Protein AF-A0AAU4C710-F1 (afdb_monomer_lite)

Sequence (71 aa):
MPLFTIHGRDTRELATRRRVVVSEGPSDKVRVRSEGLRVVDGGAAISAVYEDELRRTDDRWRIARHAIHVK

Radius of gyration: 12.86 Å; chains: 1; bounding box: 29×20×36 Å

Foldseek 3Di:
DDDDDDDDPDPQPPWPWPPWDWDDDPDQKIWIWTWTWHQDPPRDIFIKIKIFIWGDDPPDIDTPDIDIDTD

pLDDT: mean 77.63, std 17.46, range [34.28, 93.0]

Secondary structure (DSSP, 8-state):
--------S-TT-----EEEEEEE-SSSEEEEEEEEEEEPTTS-EEEEEEEEEEEE-SSSEEEEEEEEEE-

Structure (mmCIF, N/CA/C/O backbone):
data_AF-A0AAU4C710-F1
#
_entry.id   AF-A0AAU4C710-F1
#
loop_
_atom_site.group_PDB
_atom_site.id
_atom_site.type_symbol
_atom_site.label_atom_id
_atom_site.label_alt_id
_atom_site.label_comp_id
_atom_site.label_asym_id
_atom_site.label_entity_id
_atom_site.label_seq_id
_atom_site.pdbx_PDB_ins_code
_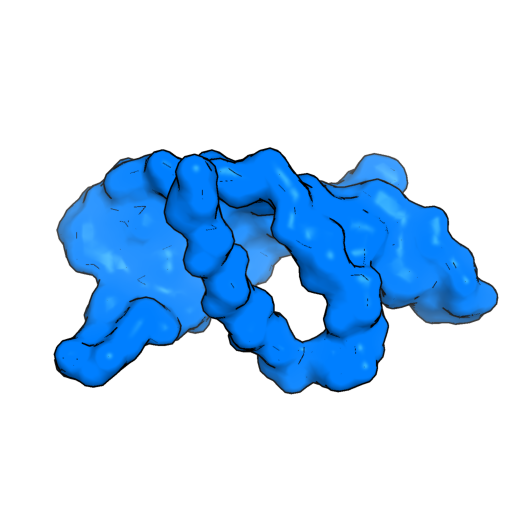atom_site.Cartn_x
_atom_site.Cartn_y
_atom_site.Cartn_z
_atom_site.occupancy
_atom_site.B_iso_or_equiv
_atom_site.auth_seq_id
_atom_site.auth_comp_id
_atom_site.auth_asym_id
_atom_site.auth_atom_id
_atom_site.pdbx_PDB_model_num
ATOM 1 N N . MET A 1 1 ? 8.949 -12.469 15.700 1.00 35.44 1 MET A N 1
ATOM 2 C CA . MET A 1 1 ? 8.488 -11.346 14.853 1.00 35.44 1 MET A CA 1
ATOM 3 C C . MET A 1 1 ? 7.147 -11.738 14.253 1.00 35.44 1 MET A C 1
ATOM 5 O O . MET A 1 1 ? 7.115 -12.781 13.612 1.00 35.44 1 MET A O 1
ATOM 9 N N . PRO A 1 2 ? 6.048 -11.004 14.489 1.00 34.28 2 PRO A N 1
ATOM 10 C CA . PRO A 1 2 ? 4.782 -11.309 13.831 1.00 34.28 2 PRO A CA 1
ATOM 11 C C . PRO A 1 2 ? 4.863 -10.967 12.335 1.00 34.28 2 PRO A C 1
ATOM 13 O O . PRO A 1 2 ? 5.330 -9.893 11.956 1.00 34.28 2 PRO A O 1
ATOM 16 N N . LEU A 1 3 ? 4.442 -11.914 11.496 1.00 37.19 3 LEU A N 1
ATOM 17 C CA . LEU A 1 3 ? 4.305 -11.757 10.051 1.00 37.19 3 LEU A CA 1
ATOM 18 C C . LEU A 1 3 ? 2.909 -11.191 9.772 1.00 37.19 3 LEU A C 1
ATOM 20 O O . LEU A 1 3 ? 1.912 -11.864 10.020 1.00 37.19 3 LEU A O 1
ATOM 24 N N . PHE A 1 4 ? 2.832 -9.959 9.276 1.00 42.25 4 PHE A N 1
ATOM 25 C CA . PHE A 1 4 ? 1.576 -9.373 8.810 1.00 42.25 4 PHE A CA 1
ATOM 26 C C . PHE A 1 4 ? 1.532 -9.452 7.286 1.00 42.25 4 PHE A C 1
ATOM 28 O O . PHE A 1 4 ? 2.383 -8.876 6.609 1.00 42.25 4 PHE A O 1
ATOM 35 N N . THR A 1 5 ? 0.543 -10.158 6.743 1.00 47.31 5 THR A N 1
ATOM 36 C CA . THR A 1 5 ? 0.310 -10.229 5.297 1.00 47.31 5 THR A CA 1
ATOM 37 C C . THR A 1 5 ? -0.752 -9.206 4.914 1.00 47.31 5 THR A C 1
ATOM 39 O O . THR A 1 5 ? -1.923 -9.343 5.263 1.00 47.31 5 THR A O 1
ATOM 42 N N . ILE A 1 6 ? -0.342 -8.160 4.197 1.00 52.78 6 ILE A N 1
ATOM 43 C CA . ILE A 1 6 ? -1.261 -7.187 3.601 1.00 52.78 6 ILE A CA 1
ATOM 44 C C . ILE A 1 6 ? -1.589 -7.688 2.195 1.00 52.78 6 ILE A C 1
ATOM 46 O O . ILE A 1 6 ? -0.743 -7.645 1.307 1.00 52.78 6 ILE A O 1
ATOM 50 N N . HIS A 1 7 ? -2.808 -8.184 1.986 1.00 52.38 7 HIS A N 1
ATOM 51 C CA . HIS A 1 7 ? -3.272 -8.574 0.655 1.00 52.38 7 HIS A CA 1
ATOM 52 C C . HIS A 1 7 ? -3.620 -7.316 -0.159 1.00 52.38 7 HIS A C 1
ATOM 54 O O . HIS A 1 7 ? -4.705 -6.746 -0.012 1.00 52.38 7 HIS A O 1
ATOM 60 N N . GLY A 1 8 ? -2.678 -6.863 -0.992 1.00 43.12 8 GLY A N 1
ATOM 61 C CA . GLY A 1 8 ? -2.928 -5.867 -2.037 1.00 43.12 8 GLY A CA 1
ATOM 62 C C . GLY A 1 8 ? -3.903 -6.411 -3.089 1.00 43.12 8 GLY A C 1
ATOM 63 O O . GLY A 1 8 ? -3.928 -7.609 -3.359 1.00 43.12 8 GLY A O 1
ATOM 64 N N . ARG A 1 9 ? -4.745 -5.543 -3.663 1.00 48.28 9 ARG A N 1
ATOM 65 C CA . ARG A 1 9 ? -5.797 -5.927 -4.629 1.00 48.28 9 ARG A CA 1
ATOM 66 C C . ARG A 1 9 ? -5.289 -6.225 -6.047 1.00 48.28 9 ARG A C 1
ATOM 68 O O . ARG A 1 9 ? -6.106 -6.590 -6.885 1.00 48.28 9 ARG A O 1
ATOM 75 N N . ASP A 1 10 ? -4.000 -6.059 -6.332 1.00 47.72 10 ASP A N 1
ATOM 76 C CA . ASP A 1 10 ? -3.482 -6.092 -7.701 1.00 47.72 10 ASP A CA 1
ATOM 77 C C . ASP A 1 10 ? -2.447 -7.209 -7.889 1.00 47.72 10 ASP A C 1
ATOM 79 O O . ASP A 1 10 ? -1.396 -7.234 -7.249 1.00 47.72 10 ASP A O 1
ATOM 83 N N . THR A 1 11 ? -2.747 -8.153 -8.780 1.00 43.69 11 THR A N 1
ATOM 84 C CA . THR A 1 11 ? -1.913 -9.323 -9.098 1.00 43.69 11 THR A CA 1
ATOM 85 C C . THR A 1 11 ? -0.616 -8.982 -9.843 1.00 43.69 11 THR A C 1
ATOM 87 O O . THR A 1 11 ? 0.156 -9.888 -10.146 1.00 43.69 11 THR A O 1
ATOM 90 N N . ARG A 1 12 ? -0.340 -7.700 -10.135 1.00 46.03 12 ARG A N 1
ATOM 91 C CA . ARG A 1 12 ? 0.964 -7.233 -10.648 1.00 46.03 12 ARG A CA 1
ATOM 92 C C . ARG A 1 12 ? 1.937 -6.813 -9.541 1.00 46.03 12 ARG A C 1
ATOM 94 O O . ARG A 1 12 ? 3.082 -6.466 -9.826 1.00 46.03 12 ARG A O 1
ATOM 101 N N . GLU A 1 13 ? 1.515 -6.861 -8.279 1.00 51.88 13 GLU A N 1
ATOM 102 C CA . GLU A 1 13 ? 2.360 -6.566 -7.125 1.00 51.88 13 GLU A CA 1
ATOM 103 C C . GLU A 1 13 ? 3.074 -7.852 -6.651 1.00 51.88 13 GLU A C 1
ATOM 105 O O . GLU A 1 13 ? 2.639 -8.522 -5.719 1.00 51.88 13 GLU A O 1
ATOM 110 N N . LEU A 1 14 ? 4.218 -8.202 -7.257 1.00 48.56 14 LEU A N 1
ATOM 111 C CA . LEU A 1 14 ? 5.214 -9.078 -6.608 1.00 48.56 14 LEU A CA 1
ATOM 112 C C . LEU A 1 14 ? 5.904 -8.303 -5.465 1.00 48.56 14 LEU A C 1
ATOM 114 O O . LEU A 1 14 ? 7.122 -8.145 -5.451 1.00 48.56 14 LEU A O 1
ATOM 118 N N . ALA A 1 15 ? 5.145 -7.737 -4.525 1.00 54.88 15 ALA A N 1
ATOM 119 C CA . ALA A 1 15 ? 5.719 -6.982 -3.419 1.00 54.88 15 ALA A CA 1
ATOM 120 C C . ALA A 1 15 ? 5.724 -7.830 -2.158 1.00 54.88 15 ALA A C 1
ATOM 122 O O . ALA A 1 15 ? 4.804 -7.804 -1.340 1.00 54.88 15 ALA A O 1
ATOM 123 N N . THR A 1 16 ? 6.842 -8.509 -1.935 1.00 68.81 16 THR A N 1
ATOM 124 C CA . THR A 1 16 ? 7.259 -8.771 -0.560 1.00 68.81 16 THR A CA 1
ATOM 125 C C . THR A 1 16 ? 7.494 -7.413 0.106 1.00 68.81 16 THR A C 1
ATOM 127 O O . THR A 1 16 ? 8.519 -6.765 -0.124 1.00 68.81 16 THR A O 1
ATOM 130 N N . ARG A 1 17 ? 6.522 -6.953 0.902 1.00 76.94 17 ARG A N 1
ATOM 131 C CA . ARG A 1 17 ? 6.660 -5.754 1.736 1.00 76.94 17 ARG A CA 1
ATOM 132 C C . ARG A 1 17 ? 7.424 -6.122 3.008 1.00 76.94 17 ARG A C 1
ATOM 134 O O . ARG A 1 17 ? 7.123 -7.111 3.672 1.00 76.94 17 ARG A O 1
ATOM 141 N N . ARG A 1 18 ? 8.436 -5.331 3.343 1.00 83.19 18 ARG A N 1
ATOM 142 C CA . ARG A 1 18 ? 9.317 -5.493 4.505 1.00 83.19 18 ARG A CA 1
ATOM 143 C C . ARG A 1 18 ? 9.314 -4.228 5.355 1.00 83.19 18 ARG A C 1
ATOM 145 O O . ARG A 1 18 ? 8.799 -3.194 4.940 1.00 83.19 18 ARG A O 1
ATOM 152 N N . ARG A 1 19 ? 9.914 -4.316 6.549 1.00 88.44 19 ARG A N 1
ATOM 153 C CA . ARG A 1 19 ? 9.994 -3.200 7.513 1.00 88.44 19 ARG A CA 1
ATOM 154 C C . ARG A 1 19 ? 8.613 -2.592 7.790 1.00 88.44 19 ARG A C 1
ATOM 156 O O . ARG A 1 19 ? 8.427 -1.385 7.714 1.00 88.44 19 ARG A O 1
ATOM 163 N N . VAL A 1 20 ? 7.642 -3.462 8.069 1.00 87.88 20 VAL A N 1
ATOM 164 C CA . VAL A 1 20 ? 6.279 -3.049 8.404 1.00 87.88 20 VAL A CA 1
ATOM 165 C C . VAL A 1 20 ? 6.301 -2.374 9.772 1.00 87.88 20 VAL A C 1
ATOM 167 O O . VAL A 1 20 ? 6.621 -3.006 10.777 1.00 87.88 20 VAL A O 1
ATOM 170 N N . VAL A 1 21 ? 5.965 -1.091 9.792 1.00 9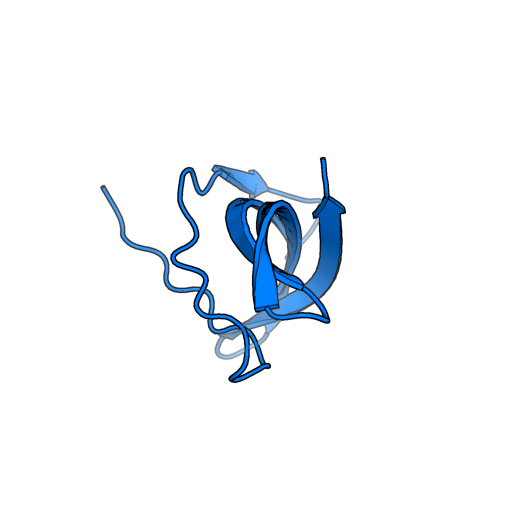0.38 21 VAL A N 1
ATOM 171 C CA . VAL A 1 21 ? 5.775 -0.292 10.998 1.00 90.38 21 VAL A CA 1
ATOM 172 C C . VAL A 1 21 ? 4.297 0.042 11.096 1.00 90.38 21 VAL A C 1
ATOM 174 O O . VAL A 1 21 ? 3.713 0.582 10.157 1.00 90.38 21 VAL A O 1
ATOM 177 N N . VAL A 1 22 ? 3.704 -0.293 12.235 1.00 91.00 22 VAL A N 1
ATOM 178 C CA . VAL A 1 22 ? 2.295 -0.050 12.535 1.00 91.00 22 VAL A CA 1
ATOM 179 C C . VAL A 1 22 ? 2.224 1.003 13.631 1.00 91.00 22 VAL A C 1
ATOM 181 O O . VAL A 1 22 ? 2.898 0.870 14.651 1.00 91.00 22 VAL A O 1
ATOM 184 N N . SER A 1 23 ? 1.426 2.043 13.420 1.00 92.00 23 SER A N 1
ATOM 185 C CA . SER A 1 23 ? 1.159 3.077 14.414 1.00 92.00 23 SER A CA 1
ATOM 186 C C . SER A 1 23 ? -0.338 3.324 14.557 1.00 92.00 23 SER A C 1
ATOM 188 O O . SER A 1 23 ? -1.101 3.252 13.591 1.00 92.00 23 SER A O 1
ATOM 190 N N . GLU A 1 24 ? -0.767 3.600 15.784 1.00 88.31 24 GLU A N 1
ATOM 191 C CA . GLU A 1 24 ? -2.158 3.932 16.078 1.00 88.31 24 GLU A CA 1
ATOM 192 C C . GLU A 1 24 ? -2.510 5.293 15.463 1.00 88.31 24 GLU A C 1
ATOM 194 O O . GLU 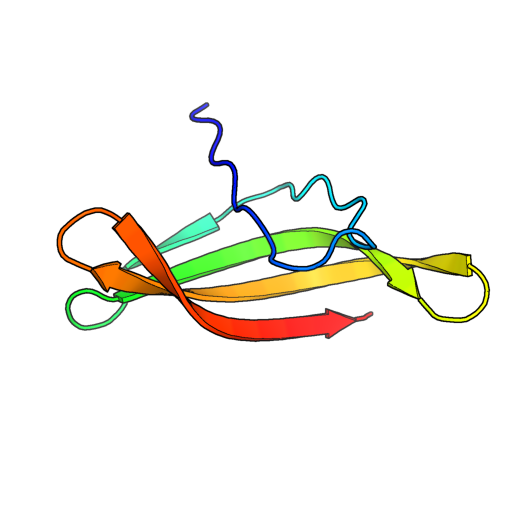A 1 24 ? -1.746 6.259 15.538 1.00 88.31 24 GLU A O 1
ATOM 199 N N . GLY A 1 25 ? -3.657 5.353 14.789 1.00 79.50 25 GLY A N 1
ATOM 200 C CA . GLY A 1 25 ? -4.268 6.592 14.327 1.00 79.50 25 GLY A CA 1
ATOM 201 C C . GLY A 1 25 ? -5.378 7.044 15.281 1.00 79.50 25 GLY A C 1
ATOM 202 O O . GLY A 1 25 ? -5.715 6.339 16.228 1.00 79.50 25 GLY A O 1
ATOM 203 N N . PRO A 1 26 ? -5.982 8.217 15.045 1.00 79.00 26 PRO A N 1
ATOM 204 C CA . PRO A 1 26 ? -7.179 8.613 15.778 1.00 79.00 26 PRO A CA 1
ATOM 205 C C . PRO A 1 26 ? -8.348 7.657 15.473 1.00 79.00 26 PRO A C 1
ATOM 207 O O . PRO A 1 26 ? -8.600 7.34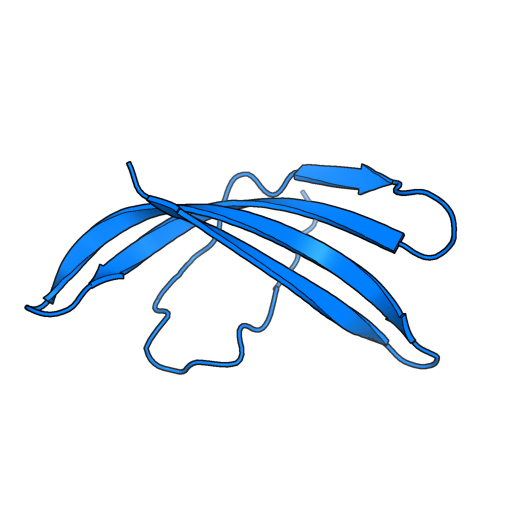2 14.305 1.00 79.00 26 PRO A O 1
ATOM 210 N N . SER A 1 27 ? -9.087 7.257 16.517 1.00 78.88 27 SER A N 1
ATOM 211 C CA . SER A 1 27 ? -10.217 6.304 16.453 1.00 78.88 27 SER A CA 1
ATOM 212 C C . SER A 1 27 ? -9.797 4.889 15.995 1.00 78.88 27 SER A C 1
ATOM 214 O O . SER A 1 27 ? -8.664 4.483 16.219 1.00 78.88 27 SER A O 1
ATOM 216 N N . ASP A 1 28 ? -10.688 4.132 15.336 1.00 81.19 28 ASP A N 1
ATOM 217 C CA . ASP A 1 28 ? -10.459 2.761 14.826 1.00 81.19 28 ASP A CA 1
ATOM 218 C C . ASP A 1 28 ? -9.560 2.693 13.574 1.00 81.19 28 ASP A C 1
ATOM 220 O O . ASP A 1 28 ? -9.767 1.875 12.661 1.00 81.19 28 ASP A O 1
ATOM 224 N N . LYS A 1 29 ? -8.594 3.610 13.484 1.00 83.88 29 LYS A N 1
ATOM 225 C CA . LYS A 1 29 ? -7.673 3.735 12.360 1.00 83.88 29 LYS A CA 1
ATOM 226 C C . LYS A 1 29 ? -6.272 3.336 12.776 1.00 83.88 29 LYS A C 1
ATOM 228 O O . LYS A 1 29 ? -5.788 3.697 13.840 1.00 83.88 29 LYS A O 1
ATOM 233 N N . VAL A 1 30 ? -5.587 2.653 11.876 1.00 91.50 30 VAL A N 1
ATOM 234 C CA . VAL A 1 30 ? -4.189 2.266 12.027 1.00 91.50 30 VAL A CA 1
ATOM 235 C C . VAL A 1 30 ? -3.431 2.755 10.806 1.00 91.50 30 VAL A C 1
ATOM 237 O O . VAL A 1 30 ? -3.889 2.585 9.679 1.00 91.50 30 VAL A O 1
ATOM 240 N N . ARG A 1 31 ? -2.270 3.366 11.016 1.00 91.88 31 ARG A N 1
ATOM 241 C CA . ARG A 1 31 ? -1.353 3.732 9.939 1.00 91.88 31 ARG A CA 1
ATOM 242 C C . ARG A 1 31 ? -0.299 2.649 9.805 1.00 91.88 31 ARG A C 1
ATOM 244 O O . ARG A 1 31 ? 0.288 2.213 10.791 1.00 91.88 31 ARG A O 1
ATOM 251 N N . VAL A 1 32 ? -0.060 2.215 8.577 1.00 92.06 32 VAL A N 1
ATOM 252 C CA . VAL A 1 32 ? 0.953 1.216 8.263 1.00 92.06 32 VAL A CA 1
ATOM 253 C C . VAL A 1 32 ? 1.917 1.803 7.256 1.00 92.06 32 VAL A C 1
ATOM 255 O O . VAL A 1 32 ? 1.521 2.245 6.181 1.00 92.06 32 VAL A O 1
ATOM 258 N N . ARG A 1 33 ? 3.199 1.786 7.606 1.00 92.12 33 ARG A N 1
ATOM 259 C CA . ARG A 1 33 ? 4.288 2.146 6.708 1.00 92.12 33 ARG A CA 1
ATOM 260 C C . ARG A 1 33 ? 5.114 0.908 6.415 1.00 92.12 33 ARG A C 1
ATOM 262 O O . ARG A 1 33 ? 5.460 0.163 7.327 1.00 92.12 33 ARG A O 1
ATOM 269 N N . SER A 1 34 ? 5.429 0.672 5.150 1.00 91.12 34 SER A N 1
ATOM 270 C CA . SER A 1 34 ? 6.283 -0.448 4.749 1.00 91.12 34 SER A CA 1
ATOM 271 C C . SER A 1 34 ? 7.124 -0.102 3.529 1.00 91.12 34 SER A C 1
ATOM 273 O O . SER A 1 34 ? 6.835 0.846 2.803 1.00 91.12 34 SER A O 1
ATOM 275 N N . GLU A 1 35 ? 8.182 -0.871 3.312 1.00 90.12 35 GLU A N 1
ATOM 276 C CA . GLU A 1 35 ? 9.065 -0.746 2.156 1.00 90.12 35 GLU A CA 1
ATOM 277 C C . GLU A 1 35 ? 8.919 -1.979 1.270 1.00 90.12 35 GLU A C 1
ATOM 279 O O . GLU A 1 35 ? 8.816 -3.098 1.769 1.00 90.12 35 GLU A O 1
ATOM 284 N N . GLY A 1 36 ? 8.965 -1.814 -0.045 1.00 88.00 36 GLY A N 1
ATOM 285 C CA . GLY A 1 36 ? 8.936 -2.948 -0.963 1.00 88.00 36 GLY A CA 1
ATOM 286 C C . GLY A 1 36 ? 9.478 -2.605 -2.340 1.00 88.00 36 GLY A C 1
ATOM 287 O O . GLY A 1 36 ? 9.852 -1.466 -2.616 1.00 88.00 36 GLY A O 1
ATOM 288 N N . LEU A 1 37 ? 9.524 -3.621 -3.196 1.00 85.19 37 LEU A N 1
ATOM 289 C CA . LEU A 1 37 ? 9.797 -3.452 -4.616 1.00 85.19 37 LEU A CA 1
ATOM 290 C C . LEU A 1 37 ? 8.479 -3.354 -5.375 1.00 85.19 37 LEU A C 1
ATOM 292 O O . LEU A 1 37 ? 7.493 -3.995 -5.010 1.00 85.19 37 LEU A O 1
ATOM 296 N N . ARG A 1 38 ? 8.476 -2.550 -6.432 1.00 81.00 38 ARG A N 1
ATOM 297 C CA . ARG A 1 38 ? 7.368 -2.447 -7.373 1.00 81.00 38 ARG A CA 1
ATOM 298 C C . ARG A 1 38 ? 7.904 -2.559 -8.787 1.00 81.00 38 ARG A C 1
ATOM 300 O O . ARG A 1 38 ? 8.905 -1.927 -9.111 1.00 81.00 38 ARG A O 1
ATOM 307 N N . VAL A 1 39 ? 7.212 -3.325 -9.621 1.00 82.94 39 VAL A N 1
ATOM 308 C CA . VAL A 1 39 ? 7.446 -3.322 -11.065 1.00 82.94 39 VAL A CA 1
ATOM 309 C C . VAL A 1 39 ? 6.625 -2.190 -11.676 1.00 82.94 39 VAL A C 1
ATOM 311 O O . VAL A 1 39 ? 5.420 -2.101 -11.434 1.00 82.94 39 VAL A O 1
ATOM 314 N N . VAL A 1 40 ? 7.284 -1.301 -12.413 1.00 80.94 40 VAL A N 1
ATOM 315 C CA . VAL A 1 40 ? 6.644 -0.214 -13.166 1.00 80.94 40 VAL A CA 1
ATOM 316 C C . VAL A 1 40 ? 6.512 -0.580 -14.640 1.00 80.94 40 VAL A C 1
ATOM 318 O O . VAL A 1 40 ? 7.045 -1.598 -15.094 1.00 80.94 40 VAL A O 1
ATOM 321 N N . ASP A 1 41 ? 5.789 0.249 -15.389 1.00 81.38 41 ASP A N 1
ATOM 322 C CA . ASP A 1 41 ? 5.642 0.082 -16.832 1.00 81.38 41 ASP A CA 1
ATOM 323 C C . ASP A 1 41 ? 7.018 -0.013 -17.509 1.00 81.38 41 ASP A C 1
ATOM 325 O O . ASP A 1 41 ? 7.954 0.715 -17.177 1.00 81.38 41 ASP A O 1
ATOM 329 N N . GLY A 1 42 ? 7.157 -0.972 -18.425 1.00 81.12 42 GLY A N 1
ATOM 330 C CA . GLY A 1 42 ? 8.445 -1.327 -19.033 1.00 81.12 42 GLY A CA 1
ATOM 331 C C . GLY A 1 42 ? 9.238 -2.401 -18.278 1.00 81.12 42 GLY A C 1
ATOM 332 O O . GLY A 1 42 ? 10.309 -2.787 -18.732 1.00 81.12 42 GLY A O 1
ATOM 333 N N . GLY A 1 43 ? 8.719 -2.926 -17.161 1.00 84.44 43 GLY A N 1
ATOM 334 C CA . GLY A 1 43 ? 9.286 -4.092 -16.471 1.00 84.44 43 GLY A CA 1
ATOM 335 C C . GLY A 1 43 ? 10.440 -3.779 -15.515 1.00 84.44 43 GLY A C 1
ATOM 336 O O . GLY A 1 43 ? 11.013 -4.696 -14.928 1.00 84.44 43 GLY A O 1
ATOM 337 N N . ALA A 1 44 ? 10.775 -2.502 -15.322 1.00 84.75 44 ALA A N 1
ATOM 338 C CA . ALA A 1 44 ? 11.778 -2.091 -14.349 1.00 84.75 44 ALA A CA 1
ATOM 339 C C . ALA A 1 44 ? 11.261 -2.267 -12.912 1.00 84.75 44 ALA A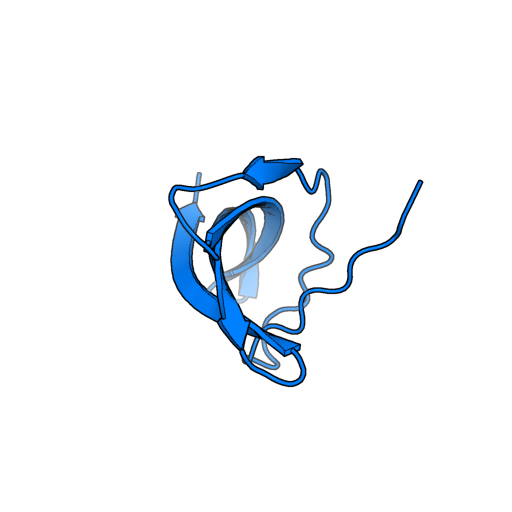 C 1
ATOM 341 O O . ALA A 1 44 ? 10.091 -2.010 -12.624 1.00 84.75 44 ALA A O 1
ATOM 342 N N . ALA A 1 45 ? 12.146 -2.671 -11.998 1.00 86.19 45 ALA A N 1
ATOM 343 C CA . ALA A 1 45 ? 11.847 -2.769 -10.573 1.00 86.19 45 ALA A CA 1
ATOM 344 C C . ALA A 1 45 ? 12.412 -1.558 -9.822 1.00 86.19 45 ALA A C 1
ATOM 346 O O . ALA A 1 45 ? 13.604 -1.265 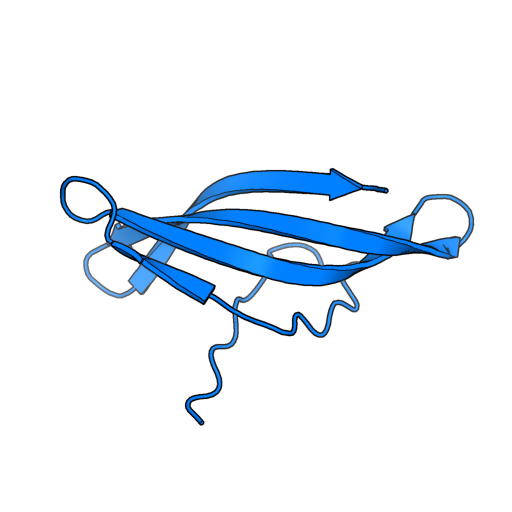-9.915 1.00 86.19 45 ALA A O 1
ATOM 347 N N . ILE A 1 46 ? 11.565 -0.888 -9.044 1.00 83.75 46 ILE A N 1
ATOM 348 C CA . ILE A 1 46 ? 11.931 0.277 -8.232 1.00 83.75 46 ILE A CA 1
ATOM 349 C C . ILE A 1 46 ? 11.616 0.046 -6.755 1.00 83.75 46 ILE A C 1
ATOM 351 O O . ILE A 1 46 ? 10.742 -0.749 -6.400 1.00 83.75 46 ILE A O 1
ATOM 355 N N . SER A 1 47 ? 12.325 0.765 -5.884 1.00 88.06 47 SER A N 1
ATOM 356 C CA . SER A 1 47 ? 12.019 0.795 -4.452 1.00 88.06 47 SER A CA 1
ATOM 357 C C . SER A 1 47 ? 10.867 1.759 -4.173 1.00 88.06 47 SER A C 1
ATOM 359 O O . SER A 1 47 ? 10.870 2.896 -4.643 1.00 88.06 47 SER A O 1
ATOM 361 N N . ALA A 1 48 ? 9.905 1.314 -3.371 1.00 88.38 48 ALA A N 1
ATOM 362 C CA . ALA A 1 48 ? 8.732 2.087 -2.993 1.00 88.38 48 ALA A CA 1
ATOM 363 C C . ALA A 1 48 ? 8.507 2.043 -1.479 1.00 88.38 48 ALA A C 1
ATOM 365 O O . ALA A 1 48 ? 8.737 1.025 -0.818 1.00 88.38 48 ALA A O 1
ATOM 366 N N . VAL A 1 49 ? 8.020 3.159 -0.942 1.00 92.00 49 VAL A N 1
ATOM 367 C CA . VAL A 1 49 ? 7.462 3.248 0.406 1.00 92.00 49 VAL A CA 1
ATOM 368 C C . VAL A 1 49 ? 5.945 3.262 0.280 1.00 92.00 49 VAL A C 1
ATOM 370 O O . VAL A 1 49 ? 5.385 4.089 -0.437 1.00 92.00 49 VAL A O 1
ATOM 373 N N . TYR A 1 50 ? 5.290 2.353 0.988 1.00 89.31 50 TYR A N 1
ATOM 374 C CA . TYR A 1 50 ? 3.840 2.243 1.057 1.00 89.31 50 TYR A CA 1
ATOM 375 C C . TYR A 1 50 ? 3.354 2.849 2.365 1.00 89.31 50 TYR A C 1
ATOM 377 O O . TYR A 1 50 ? 3.868 2.505 3.434 1.00 89.31 50 TYR A O 1
ATOM 385 N N . GLU A 1 51 ? 2.359 3.722 2.274 1.00 93.00 51 GLU A N 1
ATOM 386 C CA . GLU A 1 51 ? 1.667 4.309 3.416 1.00 93.00 51 GLU A CA 1
ATOM 387 C C . GLU A 1 51 ? 0.172 4.008 3.305 1.00 93.00 51 GLU A C 1
ATOM 389 O O . GLU A 1 51 ? -0.535 4.540 2.446 1.00 93.00 51 GLU A O 1
ATOM 394 N N . ASP A 1 52 ? -0.294 3.126 4.185 1.00 91.00 52 ASP A N 1
ATOM 395 C CA . ASP A 1 52 ? -1.669 2.653 4.241 1.00 91.00 52 ASP A CA 1
ATOM 396 C C . ASP A 1 52 ? -2.362 3.199 5.492 1.00 91.00 52 ASP A C 1
ATOM 398 O O . ASP A 1 52 ? -1.836 3.121 6.602 1.00 91.00 52 ASP A O 1
ATOM 402 N N . GLU A 1 53 ? -3.579 3.713 5.333 1.00 92.06 53 GLU A N 1
ATOM 403 C CA . GLU A 1 53 ? -4.506 3.896 6.447 1.00 92.06 53 GLU A CA 1
ATOM 404 C C . GLU A 1 53 ? -5.471 2.715 6.442 1.00 92.06 53 GLU A C 1
ATOM 406 O O . GLU A 1 53 ? -6.231 2.524 5.491 1.00 92.06 53 GLU A O 1
ATOM 411 N N . LEU A 1 54 ? -5.438 1.911 7.497 1.00 91.19 54 LEU A N 1
ATOM 412 C CA . LEU A 1 54 ? -6.359 0.813 7.725 1.00 91.19 54 LEU A CA 1
ATOM 413 C C . LEU A 1 54 ? -7.475 1.274 8.654 1.00 91.19 54 LEU A C 1
ATOM 415 O O . LEU A 1 54 ? -7.234 1.973 9.633 1.00 91.19 54 LEU A O 1
ATOM 419 N N . ARG A 1 55 ? -8.696 0.831 8.376 1.00 89.88 55 ARG A N 1
ATOM 420 C CA . ARG A 1 55 ? -9.846 0.997 9.263 1.00 89.88 55 ARG A CA 1
ATOM 421 C C . ARG A 1 55 ? -10.367 -0.369 9.684 1.00 89.88 55 ARG A C 1
ATOM 423 O O . ARG A 1 55 ? -10.476 -1.273 8.843 1.00 89.88 55 ARG A O 1
ATOM 430 N N . ARG A 1 56 ? -10.700 -0.516 10.968 1.00 86.00 56 ARG A N 1
ATOM 431 C CA . ARG A 1 56 ? -11.379 -1.716 11.460 1.00 86.00 56 ARG A CA 1
ATOM 432 C C . ARG A 1 56 ? -12.799 -1.755 10.892 1.00 86.00 56 ARG A C 1
ATOM 434 O O . ARG A 1 56 ? -13.542 -0.779 10.947 1.00 86.00 56 ARG A O 1
ATOM 441 N N . THR A 1 57 ? -13.144 -2.885 10.297 1.00 84.12 57 THR A N 1
ATOM 442 C CA . THR A 1 57 ? -14.523 -3.297 10.004 1.00 84.12 57 THR A CA 1
ATOM 443 C C . THR A 1 57 ? -14.837 -4.519 10.859 1.00 84.12 57 THR A C 1
ATOM 445 O O . THR A 1 57 ? -13.889 -5.133 11.367 1.00 84.12 57 THR A O 1
ATOM 448 N N . ASP A 1 58 ? -16.117 -4.865 10.991 1.00 86.25 58 ASP A N 1
ATOM 449 C CA . ASP A 1 58 ? -16.625 -5.903 11.903 1.00 86.25 58 ASP A CA 1
ATOM 450 C C . ASP A 1 58 ? -15.752 -7.171 11.900 1.00 86.25 58 ASP A C 1
ATOM 452 O O . ASP A 1 58 ? -15.230 -7.575 12.938 1.00 86.25 58 ASP A O 1
ATOM 456 N N . ASP A 1 59 ? -15.412 -7.684 10.713 1.00 83.94 59 ASP A N 1
ATOM 457 C CA . ASP A 1 59 ? -14.658 -8.940 10.603 1.00 83.94 59 ASP A CA 1
ATOM 458 C C . ASP A 1 59 ? -13.182 -8.771 10.234 1.00 83.94 59 ASP A C 1
ATOM 460 O O . ASP A 1 59 ? -12.369 -9.663 10.465 1.00 83.94 59 ASP A O 1
ATOM 464 N N . ARG A 1 60 ? -12.768 -7.623 9.678 1.00 86.38 60 ARG A N 1
ATOM 465 C CA . ARG A 1 60 ? -11.387 -7.451 9.176 1.00 86.38 60 ARG A CA 1
ATOM 466 C C . ARG A 1 60 ? -10.885 -6.014 9.156 1.00 86.38 60 ARG A C 1
ATOM 468 O O . ARG A 1 60 ? -11.655 -5.065 9.276 1.00 86.38 60 ARG A O 1
ATOM 475 N N . TRP A 1 61 ? -9.591 -5.843 8.922 1.00 86.62 61 TRP A N 1
ATOM 476 C CA . TRP A 1 61 ? -9.032 -4.553 8.523 1.00 86.62 61 TRP A CA 1
ATOM 477 C C . TRP A 1 61 ? -9.258 -4.322 7.029 1.00 86.62 61 TRP A C 1
ATOM 479 O O . TRP A 1 61 ? -9.153 -5.245 6.215 1.00 86.62 61 TRP A O 1
ATOM 489 N N . ARG A 1 62 ? -9.585 -3.087 6.650 1.00 88.50 62 ARG A N 1
ATOM 490 C CA . ARG A 1 62 ? -9.647 -2.669 5.246 1.00 88.50 62 ARG A CA 1
ATOM 491 C C . ARG A 1 62 ? -8.790 -1.435 5.034 1.00 88.50 62 ARG A C 1
ATOM 493 O O . ARG A 1 62 ? -8.781 -0.543 5.873 1.00 88.50 62 ARG A O 1
ATOM 500 N N . ILE A 1 63 ? -8.107 -1.387 3.894 1.00 88.88 63 ILE A N 1
ATOM 501 C CA . ILE A 1 63 ? -7.376 -0.198 3.457 1.00 88.88 63 ILE A CA 1
ATOM 502 C C . ILE A 1 63 ? -8.407 0.890 3.134 1.00 88.88 63 ILE A C 1
ATOM 504 O O . ILE A 1 63 ? -9.214 0.728 2.218 1.00 88.88 63 ILE A O 1
ATOM 508 N N . ALA A 1 64 ? -8.403 1.959 3.924 1.00 89.44 64 ALA A N 1
ATOM 509 C CA . ALA A 1 64 ? -9.211 3.159 3.742 1.00 89.44 64 ALA A CA 1
ATOM 510 C C . ALA A 1 64 ? -8.505 4.176 2.836 1.00 89.44 64 ALA A C 1
ATOM 512 O O . ALA A 1 64 ? -9.153 4.833 2.024 1.00 89.44 64 ALA A O 1
ATOM 513 N N . ARG A 1 65 ? -7.175 4.276 2.940 1.00 90.06 65 ARG A N 1
ATOM 514 C CA . ARG A 1 65 ? -6.332 5.090 2.058 1.00 90.06 65 ARG A CA 1
ATOM 515 C C . ARG A 1 65 ? -5.051 4.340 1.734 1.00 90.06 65 ARG A C 1
ATOM 517 O O . ARG A 1 65 ? -4.475 3.715 2.615 1.00 90.06 65 ARG A O 1
ATOM 524 N N . HIS A 1 66 ? -4.620 4.447 0.484 1.00 90.81 66 HIS A N 1
ATOM 525 C CA . HIS A 1 66 ? -3.386 3.863 -0.020 1.00 90.81 66 HIS A CA 1
ATOM 526 C C . HIS A 1 66 ? -2.556 4.956 -0.691 1.00 90.81 66 HIS A C 1
ATOM 528 O O . HIS A 1 66 ? -3.063 5.652 -1.573 1.00 90.81 66 HIS A O 1
ATOM 534 N N . ALA A 1 67 ? -1.307 5.122 -0.268 1.00 90.00 67 ALA A N 1
ATOM 535 C CA . ALA A 1 67 ? -0.347 6.022 -0.888 1.00 90.00 67 ALA A CA 1
ATOM 536 C C . ALA A 1 67 ? 0.971 5.287 -1.147 1.00 90.00 67 ALA A C 1
ATOM 538 O O . ALA A 1 67 ? 1.422 4.473 -0.340 1.00 90.00 67 ALA A O 1
ATOM 539 N N . ILE A 1 68 ? 1.586 5.585 -2.290 1.00 89.19 68 ILE A N 1
ATOM 540 C CA . ILE A 1 68 ? 2.859 5.001 -2.704 1.00 89.19 68 ILE A CA 1
ATOM 541 C C . ILE A 1 68 ? 3.810 6.148 -3.010 1.00 89.19 68 ILE A C 1
ATOM 543 O O . ILE A 1 68 ? 3.527 6.982 -3.868 1.00 89.19 68 ILE A O 1
ATOM 547 N N . HIS A 1 69 ? 4.952 6.152 -2.336 1.00 86.75 69 HIS A N 1
ATOM 548 C CA . HIS A 1 69 ? 6.044 7.075 -2.594 1.00 86.75 69 HIS A CA 1
ATOM 549 C C . HIS A 1 69 ? 7.174 6.311 -3.275 1.00 86.75 69 HIS A C 1
ATOM 551 O O . HIS A 1 69 ? 7.802 5.433 -2.676 1.00 86.75 69 HIS A O 1
ATOM 557 N N . VAL A 1 70 ? 7.398 6.627 -4.546 1.00 81.25 70 VAL A N 1
ATOM 558 C CA . VAL A 1 70 ? 8.524 6.111 -5.325 1.00 81.25 70 VAL A CA 1
ATOM 559 C C . VAL A 1 70 ? 9.732 7.020 -5.118 1.00 81.25 70 VAL A C 1
ATOM 561 O O . VAL A 1 70 ? 9.571 8.235 -4.993 1.00 81.25 70 VAL A O 1
ATOM 564 N N . LYS A 1 71 ? 10.918 6.422 -5.018 1.00 65.31 71 LYS A N 1
ATOM 565 C CA . LYS A 1 71 ? 12.187 7.153 -5.051 1.00 65.31 71 LYS A CA 1
ATOM 566 C C . LYS A 1 71 ? 12.750 7.179 -6.459 1.00 65.31 71 LYS A C 1
ATOM 568 O O . LYS A 1 71 ? 12.532 6.177 -7.175 1.00 65.31 71 LYS A O 1
#